Protein AF-A0A6A6SSM2-F1 (afdb_monomer_lite)

Structure (mmCIF, N/CA/C/O backbone):
data_AF-A0A6A6SSM2-F1
#
_entry.id   AF-A0A6A6SSM2-F1
#
loop_
_atom_site.group_PDB
_atom_site.id
_atom_site.type_symbol
_atom_site.label_atom_id
_atom_site.label_alt_id
_atom_site.label_comp_id
_atom_site.label_asym_id
_atom_site.label_entity_id
_atom_site.label_seq_id
_atom_site.pdbx_PDB_ins_code
_atom_site.Cartn_x
_atom_site.Cartn_y
_atom_site.Cartn_z
_atom_site.occupancy
_atom_site.B_iso_or_equiv
_atom_site.auth_seq_id
_atom_site.auth_comp_id
_atom_site.auth_asym_id
_atom_site.auth_atom_id
_atom_site.pdbx_PDB_model_num
ATOM 1 N N . TYR A 1 1 ? 10.957 -2.667 -16.313 1.00 78.88 1 TYR A N 1
ATOM 2 C CA . TYR A 1 1 ? 10.860 -4.004 -15.693 1.00 78.88 1 TYR A CA 1
ATOM 3 C C . TYR A 1 1 ? 9.926 -3.933 -14.498 1.00 78.88 1 TYR A C 1
ATOM 5 O O . TYR A 1 1 ? 10.092 -3.039 -13.676 1.00 78.88 1 TYR A O 1
ATOM 13 N N . CYS A 1 2 ? 8.953 -4.837 -14.412 1.00 81.06 2 CYS A N 1
ATOM 14 C CA . CYS A 1 2 ? 8.061 -4.978 -13.269 1.00 81.06 2 CYS A CA 1
ATOM 15 C C . CYS A 1 2 ? 8.567 -6.075 -12.334 1.00 81.06 2 CYS A C 1
ATOM 17 O O . CYS A 1 2 ? 8.691 -7.233 -12.729 1.00 81.06 2 CYS A O 1
ATOM 19 N N . PHE A 1 3 ? 8.816 -5.711 -11.080 1.00 74.62 3 PHE A N 1
ATOM 20 C CA . PHE A 1 3 ? 9.288 -6.644 -10.061 1.00 74.62 3 PHE A CA 1
ATOM 21 C C . PHE A 1 3 ? 8.198 -7.611 -9.568 1.00 74.62 3 PHE A C 1
ATOM 23 O O . PHE A 1 3 ? 8.538 -8.649 -9.016 1.00 74.62 3 PHE A O 1
ATOM 30 N N . GLU A 1 4 ? 6.909 -7.302 -9.762 1.00 74.50 4 GLU A N 1
ATOM 31 C CA . GLU A 1 4 ? 5.806 -8.158 -9.293 1.00 74.50 4 GLU A CA 1
ATOM 32 C C . GLU A 1 4 ? 5.634 -9.425 -10.125 1.00 74.50 4 GLU A C 1
ATOM 34 O O . GLU A 1 4 ? 5.309 -10.483 -9.597 1.00 74.50 4 GLU A O 1
ATOM 39 N N . CYS A 1 5 ? 5.807 -9.305 -11.439 1.00 84.88 5 CYS A N 1
ATOM 40 C CA . CYS A 1 5 ? 5.470 -10.359 -12.392 1.00 84.88 5 CYS A CA 1
ATOM 41 C C . CYS A 1 5 ? 6.606 -10.670 -13.374 1.00 84.88 5 CYS A C 1
ATOM 43 O O . CYS A 1 5 ? 6.413 -11.439 -14.312 1.00 84.88 5 CYS A O 1
ATOM 45 N N . GLY A 1 6 ? 7.776 -10.045 -13.209 1.00 86.00 6 GLY A N 1
ATOM 46 C CA . GLY A 1 6 ? 8.944 -10.277 -14.061 1.00 86.00 6 GLY A CA 1
ATOM 47 C C . GLY A 1 6 ? 8.803 -9.764 -15.498 1.00 86.00 6 GLY A C 1
ATOM 48 O O . GLY A 1 6 ? 9.598 -10.134 -16.360 1.00 86.00 6 GLY A O 1
ATOM 49 N N . THR A 1 7 ? 7.804 -8.923 -15.783 1.00 90.56 7 THR A N 1
ATOM 50 C CA . THR A 1 7 ? 7.523 -8.454 -17.148 1.00 90.56 7 THR A CA 1
ATOM 51 C C . THR A 1 7 ? 8.344 -7.214 -17.500 1.00 90.56 7 THR A C 1
ATOM 53 O O . THR A 1 7 ? 8.463 -6.269 -16.717 1.00 90.56 7 THR A O 1
ATOM 56 N N . TRP A 1 8 ? 8.903 -7.180 -18.708 1.00 91.62 8 TRP A N 1
ATOM 57 C CA . TRP A 1 8 ? 9.517 -5.982 -19.278 1.00 91.62 8 TRP A CA 1
ATOM 58 C C . TRP A 1 8 ? 8.496 -5.208 -20.116 1.00 91.62 8 TRP A C 1
ATOM 60 O O . TRP A 1 8 ? 7.845 -5.779 -20.982 1.00 91.62 8 TRP A O 1
ATOM 70 N N . THR A 1 9 ? 8.370 -3.909 -19.852 1.00 91.88 9 THR A N 1
ATOM 71 C CA . THR A 1 9 ? 7.589 -2.963 -20.660 1.00 91.88 9 THR A CA 1
ATOM 72 C C . THR A 1 9 ? 8.552 -2.089 -21.454 1.00 91.88 9 THR A C 1
ATOM 74 O O . THR A 1 9 ? 9.627 -1.751 -20.949 1.00 91.88 9 THR A O 1
ATOM 77 N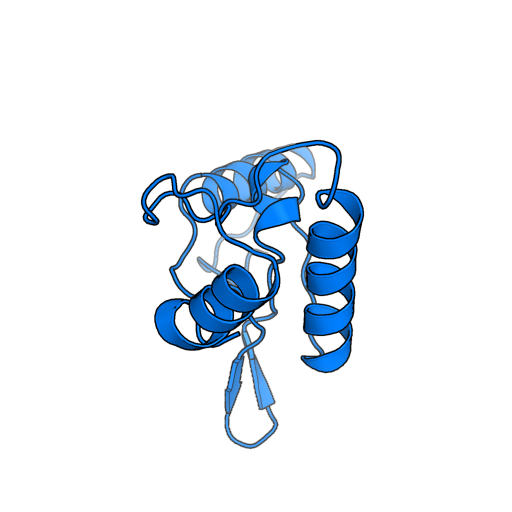 N . MET A 1 10 ? 8.176 -1.716 -22.674 1.00 91.88 10 MET A N 1
ATOM 78 C CA . MET A 1 10 ? 9.038 -1.000 -23.619 1.00 91.88 10 MET A CA 1
ATOM 79 C C . MET A 1 10 ? 8.635 0.470 -23.796 1.00 91.88 10 MET A C 1
ATOM 81 O O . MET A 1 10 ? 9.377 1.235 -24.408 1.00 91.88 10 MET A O 1
ATOM 85 N N . SER A 1 11 ? 7.494 0.889 -23.238 1.00 93.75 11 SER A N 1
ATOM 86 C CA . SER A 1 11 ? 7.038 2.284 -23.247 1.00 93.75 11 SER A CA 1
ATOM 87 C C . SER A 1 11 ? 6.405 2.727 -21.923 1.00 93.75 11 SER A C 1
ATOM 89 O O . SER A 1 11 ? 5.999 1.908 -21.094 1.00 93.75 11 SER A O 1
ATOM 91 N N . GLU A 1 12 ? 6.279 4.043 -21.732 1.00 89.69 12 GLU A N 1
ATOM 92 C CA . GLU A 1 12 ? 5.592 4.635 -20.574 1.00 89.69 12 GLU A CA 1
ATOM 93 C C . GLU A 1 12 ? 4.087 4.333 -20.557 1.00 89.69 12 GLU A C 1
ATOM 95 O O . GLU A 1 12 ? 3.503 4.136 -19.488 1.00 89.69 12 GLU A O 1
ATOM 100 N N . LEU A 1 13 ? 3.453 4.266 -21.734 1.00 91.81 13 LEU A N 1
ATOM 101 C CA . LEU A 1 13 ? 2.042 3.901 -21.856 1.00 91.81 13 LEU A CA 1
ATOM 102 C C . LEU A 1 13 ? 1.820 2.454 -21.406 1.00 91.81 13 LEU A C 1
ATOM 104 O O . LEU A 1 13 ? 0.940 2.197 -20.586 1.00 91.81 13 LEU A O 1
ATOM 108 N N . GLU A 1 14 ? 2.651 1.527 -21.888 1.00 91.38 14 GLU A N 1
ATOM 109 C CA . GLU A 1 14 ? 2.623 0.130 -21.444 1.00 91.38 14 GLU A CA 1
ATOM 110 C C . GLU A 1 14 ? 2.873 0.025 -19.942 1.00 91.38 14 GLU A C 1
ATOM 112 O O . GLU A 1 14 ? 2.159 -0.706 -19.264 1.00 91.38 14 GLU A O 1
ATOM 117 N N . TRP A 1 15 ? 3.832 0.784 -19.401 1.00 87.44 15 TRP A N 1
ATOM 118 C CA . TRP A 1 15 ? 4.091 0.820 -17.962 1.00 87.44 15 TRP A CA 1
ATOM 119 C C . TRP A 1 15 ? 2.878 1.308 -17.161 1.00 87.44 15 TRP A C 1
ATOM 121 O O . TRP A 1 15 ? 2.514 0.707 -16.151 1.00 87.44 15 TRP A O 1
ATOM 131 N N . SER A 1 16 ? 2.205 2.355 -17.638 1.00 86.69 16 SER A N 1
ATOM 132 C CA . SER A 1 16 ? 1.008 2.904 -16.994 1.00 86.69 16 SER A CA 1
ATOM 133 C C . SER A 1 16 ? -0.155 1.908 -17.024 1.00 86.69 16 SER A C 1
ATOM 135 O O . SER A 1 16 ? -0.776 1.643 -15.995 1.00 86.69 16 SER A O 1
ATOM 137 N N . MET A 1 17 ?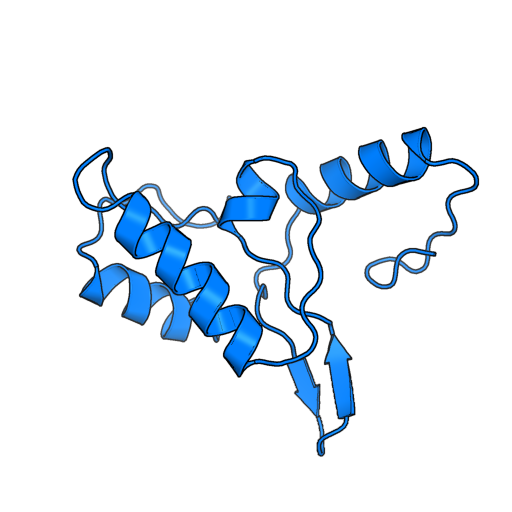 -0.419 1.291 -18.181 1.00 88.19 17 MET A N 1
ATOM 138 C CA . MET A 1 17 ? -1.439 0.245 -18.317 1.00 88.19 17 MET A CA 1
ATOM 139 C C . MET A 1 17 ? -1.114 -0.988 -17.466 1.00 88.19 17 MET A C 1
ATOM 141 O O . MET A 1 17 ? -2.006 -1.580 -16.859 1.00 88.19 17 MET A O 1
ATOM 145 N N . HIS A 1 18 ? 0.163 -1.352 -17.380 1.00 88.12 18 HIS A N 1
ATOM 146 C CA . HIS A 1 18 ? 0.641 -2.448 -16.551 1.00 88.12 18 HIS A CA 1
ATOM 147 C C . HIS A 1 18 ? 0.444 -2.165 -15.053 1.00 88.12 18 HIS A C 1
ATOM 149 O O . HIS A 1 18 ? -0.051 -3.019 -14.321 1.00 88.12 18 HIS A O 1
ATOM 155 N N . GLY A 1 19 ? 0.728 -0.941 -14.600 1.00 82.31 19 GLY A N 1
ATOM 156 C CA . GLY A 1 19 ? 0.425 -0.502 -13.237 1.00 82.31 19 GLY A CA 1
ATOM 157 C C . GLY A 1 19 ? -1.071 -0.585 -12.912 1.00 82.31 19 GLY A C 1
ATOM 158 O O . GLY A 1 19 ? -1.440 -1.066 -11.842 1.00 82.31 19 GLY A O 1
ATOM 159 N N . LEU A 1 20 ? -1.943 -0.206 -13.856 1.00 84.38 20 LEU A N 1
ATOM 160 C CA . LEU A 1 20 ? -3.398 -0.349 -13.703 1.00 84.38 20 LEU A CA 1
ATOM 161 C C . LEU A 1 20 ? -3.841 -1.813 -13.581 1.00 84.38 20 LEU A C 1
ATOM 163 O O . LEU A 1 20 ? -4.780 -2.105 -12.840 1.00 84.38 20 LEU A O 1
ATOM 167 N N . PHE A 1 21 ? -3.184 -2.739 -14.285 1.00 86.31 21 PHE A N 1
ATOM 168 C CA . PHE A 1 21 ? -3.456 -4.170 -14.146 1.00 86.31 21 PHE A CA 1
ATOM 169 C C . PHE A 1 21 ? -3.170 -4.659 -12.719 1.00 86.31 21 PHE A C 1
ATOM 171 O O . PHE A 1 21 ? -4.030 -5.303 -12.117 1.00 86.31 21 PHE A O 1
ATOM 178 N N . HIS A 1 22 ? -2.021 -4.285 -12.152 1.00 82.62 22 HIS A N 1
ATOM 179 C CA . HIS A 1 22 ? -1.668 -4.607 -10.765 1.00 82.62 22 HIS A CA 1
ATOM 180 C C . HIS A 1 22 ? -2.587 -3.915 -9.750 1.00 82.62 22 HIS A C 1
ATOM 182 O O . HIS A 1 22 ? -2.995 -4.525 -8.766 1.00 82.62 22 HIS A O 1
ATOM 188 N N . ALA A 1 23 ? -2.989 -2.669 -10.008 1.00 79.81 23 ALA A N 1
ATOM 189 C CA . ALA A 1 23 ? -3.939 -1.938 -9.167 1.00 79.81 23 ALA A CA 1
ATOM 190 C C . ALA A 1 23 ? -5.318 -2.605 -9.089 1.00 79.81 23 ALA A C 1
ATOM 192 O O . ALA A 1 23 ? -5.941 -2.606 -8.030 1.00 79.81 23 ALA A O 1
ATOM 193 N N . LYS A 1 24 ? -5.780 -3.204 -10.193 1.00 82.50 24 LYS A N 1
ATOM 194 C CA . LYS A 1 24 ? -7.046 -3.950 -10.245 1.00 82.50 24 LYS A CA 1
ATOM 195 C C . LYS A 1 24 ? -6.954 -5.358 -9.661 1.00 82.50 24 LYS A C 1
ATOM 197 O O . LYS A 1 24 ? -7.984 -5.922 -9.313 1.00 82.50 24 LYS A O 1
ATOM 202 N N . ASN A 1 25 ? -5.749 -5.914 -9.561 1.00 80.50 25 ASN A N 1
ATOM 203 C CA . ASN A 1 25 ? -5.506 -7.270 -9.074 1.00 80.50 25 ASN A CA 1
ATOM 204 C C . ASN A 1 25 ? -4.421 -7.257 -7.984 1.00 80.50 25 ASN A C 1
ATOM 206 O O . ASN A 1 25 ? -3.367 -7.873 -8.166 1.00 80.50 25 ASN A O 1
ATOM 210 N N . PRO A 1 26 ? -4.622 -6.514 -6.880 1.00 79.31 26 PRO A N 1
ATOM 211 C CA . PRO A 1 26 ? -3.587 -6.371 -5.874 1.00 79.31 26 PRO A CA 1
ATOM 212 C C . PRO A 1 26 ? -3.386 -7.685 -5.118 1.00 79.31 26 PRO A C 1
ATOM 214 O O . PRO A 1 26 ? -4.332 -8.417 -4.825 1.00 79.31 26 PRO A O 1
ATOM 217 N N . SER A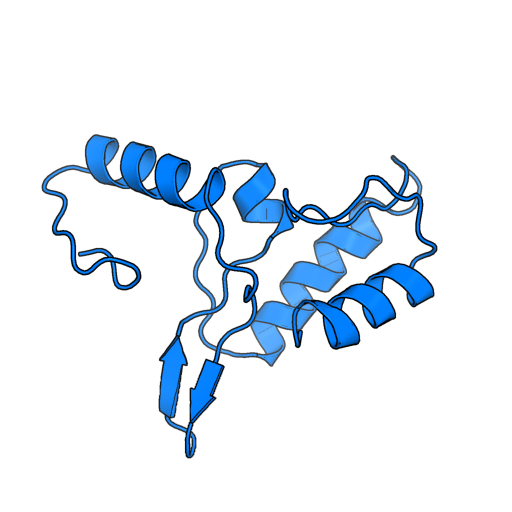 1 27 ? -2.137 -7.956 -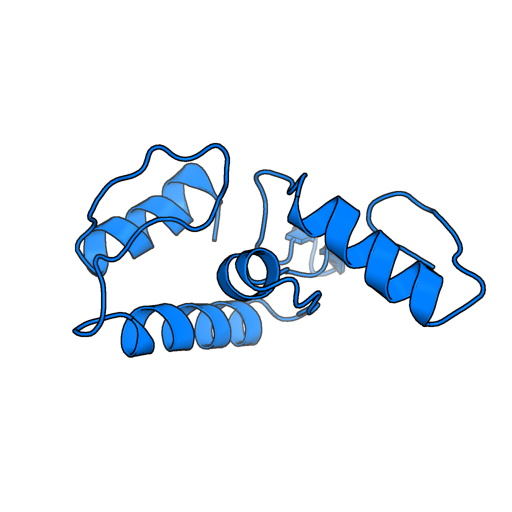4.748 1.00 77.00 27 SER A N 1
ATOM 218 C CA . SER A 1 27 ? -1.848 -8.923 -3.694 1.00 77.00 27 SER A CA 1
ATOM 219 C C . SER A 1 27 ? -2.404 -8.437 -2.357 1.00 77.00 27 SER A C 1
ATOM 221 O O . SER A 1 27 ? -2.425 -7.234 -2.104 1.00 77.00 27 SER A O 1
ATOM 223 N N . ILE A 1 28 ? -2.700 -9.372 -1.450 1.00 73.19 28 ILE A N 1
ATOM 224 C CA . ILE A 1 28 ? -3.144 -9.039 -0.086 1.00 73.19 28 ILE A CA 1
ATOM 225 C C . ILE A 1 28 ? -2.127 -8.196 0.697 1.00 73.19 28 ILE A C 1
ATOM 227 O O . ILE A 1 28 ? -2.502 -7.396 1.554 1.00 73.19 28 ILE A O 1
ATOM 231 N N . MET A 1 29 ? -0.843 -8.353 0.365 1.00 75.75 29 MET A N 1
ATOM 232 C CA . MET A 1 29 ? 0.265 -7.611 0.954 1.00 75.75 29 MET A CA 1
ATOM 233 C C . MET A 1 29 ? 0.482 -6.289 0.217 1.00 75.75 29 MET A C 1
ATOM 235 O O . MET A 1 29 ? 0.757 -6.277 -0.987 1.00 75.75 29 MET A O 1
ATOM 239 N N . TYR A 1 30 ? 0.428 -5.189 0.963 1.00 81.06 30 TYR A N 1
ATOM 240 C CA . TYR A 1 30 ? 0.734 -3.850 0.459 1.00 81.06 30 TYR A CA 1
ATOM 241 C C . TYR A 1 30 ? 2.006 -3.249 1.058 1.00 81.06 30 TYR A C 1
ATOM 243 O O . TYR A 1 30 ? 2.661 -2.462 0.385 1.00 81.06 30 TYR A O 1
ATOM 251 N N . GLY A 1 31 ? 2.381 -3.595 2.292 1.00 85.12 31 GLY A N 1
ATOM 252 C CA . GLY A 1 31 ? 3.591 -3.067 2.931 1.00 85.12 31 GLY A CA 1
ATOM 253 C C . GLY A 1 31 ? 4.890 -3.558 2.275 1.00 85.12 31 GLY A C 1
ATOM 254 O O . GLY A 1 31 ? 4.881 -4.581 1.583 1.00 85.12 31 GLY A O 1
ATOM 255 N N . PRO A 1 32 ? 6.019 -2.845 2.462 1.00 89.12 32 PRO A N 1
ATOM 256 C CA . PRO A 1 32 ? 7.316 -3.367 2.068 1.00 89.12 32 PRO A CA 1
ATOM 257 C C . PRO A 1 32 ? 7.668 -4.591 2.916 1.00 89.12 32 PRO A C 1
ATOM 259 O O . PRO A 1 32 ? 7.476 -4.606 4.129 1.00 89.12 32 PRO A O 1
ATOM 262 N N . ILE A 1 33 ? 8.218 -5.619 2.276 1.00 87.06 33 ILE A N 1
ATOM 263 C CA . ILE A 1 33 ? 8.621 -6.858 2.941 1.00 87.06 33 ILE A CA 1
ATOM 264 C C . ILE A 1 33 ? 10.140 -6.877 3.014 1.00 87.06 33 ILE A C 1
ATOM 266 O O . ILE A 1 33 ? 10.826 -6.755 1.994 1.00 87.06 33 ILE A O 1
ATOM 270 N N . THR A 1 34 ? 10.665 -7.054 4.225 1.00 87.69 34 THR A N 1
ATOM 271 C CA . THR A 1 34 ? 12.097 -7.243 4.459 1.00 87.69 34 THR A CA 1
ATOM 272 C C . THR A 1 34 ? 12.363 -8.614 5.074 1.00 87.69 34 THR A C 1
ATOM 274 O O . THR A 1 34 ? 11.644 -9.055 5.967 1.00 87.69 34 THR A O 1
ATOM 277 N N . ILE A 1 35 ? 13.394 -9.302 4.585 1.00 87.12 35 ILE A N 1
ATOM 278 C CA . ILE A 1 35 ? 13.855 -10.596 5.102 1.00 87.12 35 ILE A CA 1
ATOM 279 C C . ILE A 1 35 ? 15.342 -10.451 5.405 1.00 87.12 35 ILE A C 1
ATOM 281 O O . ILE A 1 35 ? 16.121 -10.096 4.526 1.00 87.12 35 ILE A O 1
ATOM 285 N N . ASN A 1 36 ? 15.743 -10.695 6.656 1.00 90.19 36 ASN A N 1
ATOM 286 C CA . ASN A 1 36 ? 17.132 -10.537 7.114 1.00 90.19 36 ASN A CA 1
ATOM 287 C C . ASN A 1 36 ? 17.735 -9.154 6.786 1.00 90.19 36 ASN A C 1
ATOM 289 O O . ASN A 1 36 ? 18.902 -9.044 6.420 1.00 90.19 36 ASN A O 1
ATOM 293 N N . GLY A 1 37 ? 16.922 -8.094 6.872 1.00 86.19 37 GLY A N 1
ATOM 294 C CA . GLY A 1 37 ? 17.333 -6.722 6.551 1.00 86.19 37 GLY A CA 1
ATOM 295 C C . GLY A 1 37 ? 17.404 -6.394 5.054 1.00 86.19 37 GLY A C 1
ATOM 296 O O . GLY A 1 37 ? 17.664 -5.246 4.706 1.00 86.19 37 GLY A O 1
ATOM 297 N N . LEU A 1 38 ? 17.139 -7.359 4.168 1.00 87.81 38 LEU A N 1
ATOM 298 C CA . LEU A 1 38 ? 17.065 -7.146 2.723 1.00 87.81 38 LEU A CA 1
ATOM 299 C C . LEU A 1 38 ? 15.624 -6.868 2.299 1.00 87.81 38 LEU A C 1
ATOM 301 O O . LEU A 1 38 ? 14.712 -7.604 2.674 1.00 87.81 38 LEU A O 1
ATOM 305 N N . LEU A 1 39 ? 15.421 -5.828 1.491 1.00 87.38 39 LEU A N 1
ATOM 306 C CA . LEU A 1 39 ? 14.132 -5.547 0.868 1.00 87.38 39 LEU A CA 1
ATOM 307 C C . LEU A 1 39 ? 13.849 -6.597 -0.207 1.00 87.38 39 LEU A C 1
ATOM 309 O O . LEU A 1 39 ? 14.525 -6.632 -1.233 1.00 87.38 39 LEU A O 1
ATOM 313 N N . VAL A 1 40 ? 12.840 -7.433 0.026 1.00 86.94 40 VAL A N 1
ATOM 314 C CA . VAL A 1 40 ? 12.399 -8.444 -0.946 1.00 86.94 40 VAL A CA 1
ATOM 315 C C . VAL A 1 40 ? 11.183 -7.983 -1.745 1.00 86.94 40 VAL A C 1
ATOM 317 O O . VAL A 1 40 ? 10.959 -8.466 -2.850 1.00 86.94 40 VAL A O 1
ATOM 320 N N . GLN A 1 41 ? 10.418 -7.021 -1.221 1.00 85.75 41 GLN A N 1
ATOM 321 C CA . GLN A 1 41 ? 9.287 -6.419 -1.921 1.00 85.75 41 GLN A CA 1
ATOM 322 C C . GLN A 1 41 ? 9.117 -4.961 -1.495 1.00 85.75 41 GLN A C 1
ATOM 324 O O . GLN A 1 41 ? 9.041 -4.676 -0.302 1.00 85.75 41 GLN A O 1
ATOM 329 N N . ALA A 1 42 ? 9.020 -4.040 -2.455 1.00 86.81 42 ALA A N 1
ATOM 330 C CA . ALA A 1 42 ? 8.663 -2.654 -2.167 1.00 86.81 42 ALA A CA 1
ATOM 331 C C . ALA A 1 42 ? 7.179 -2.539 -1.784 1.00 86.81 42 ALA A C 1
ATOM 333 O O . ALA A 1 42 ? 6.319 -3.214 -2.353 1.00 86.81 42 ALA A O 1
ATOM 334 N N . GLY A 1 43 ? 6.879 -1.648 -0.845 1.00 88.19 43 GLY A N 1
ATOM 335 C CA . GLY A 1 43 ? 5.518 -1.362 -0.422 1.00 88.19 43 GLY A CA 1
ATOM 336 C C . GLY A 1 43 ? 4.763 -0.529 -1.449 1.00 88.19 43 G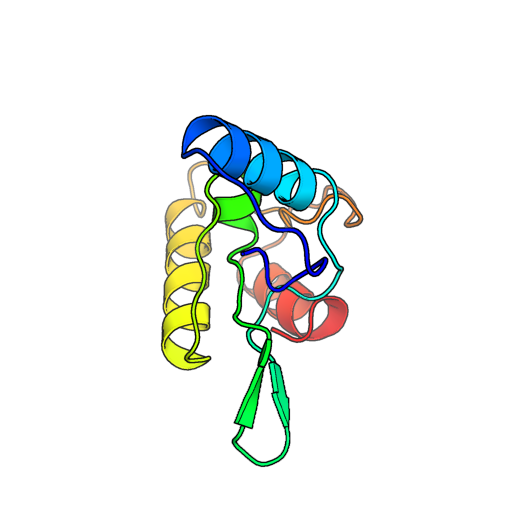LY A C 1
ATOM 337 O O . GLY A 1 43 ? 5.324 0.387 -2.052 1.00 88.19 43 GLY A O 1
ATOM 338 N N . ARG A 1 44 ? 3.477 -0.818 -1.617 1.00 86.69 44 ARG A N 1
ATOM 339 C CA . ARG A 1 44 ? 2.526 -0.131 -2.491 1.00 86.69 44 ARG A CA 1
ATOM 340 C C . ARG A 1 44 ? 1.376 0.399 -1.659 1.00 86.69 44 ARG A C 1
ATOM 342 O O . ARG A 1 44 ? 0.665 -0.375 -1.035 1.00 86.69 44 ARG A O 1
ATOM 349 N N . CYS A 1 45 ? 1.179 1.712 -1.636 1.00 88.50 45 CYS A N 1
ATOM 350 C CA . CYS A 1 45 ? 0.085 2.282 -0.854 1.00 88.50 45 CYS A CA 1
ATOM 351 C C . CYS A 1 45 ? -1.267 1.851 -1.442 1.00 88.50 45 CYS A C 1
ATOM 353 O O . CYS A 1 45 ? -1.508 2.094 -2.628 1.00 88.50 45 CYS A O 1
ATOM 355 N N . PRO A 1 46 ? -2.176 1.280 -0.641 1.00 86.19 46 PRO A N 1
ATOM 356 C CA . PRO A 1 46 ? -3.410 0.731 -1.176 1.00 86.19 46 PRO A CA 1
ATOM 357 C C . PRO A 1 46 ? -4.394 1.826 -1.617 1.00 86.19 46 PRO A C 1
ATOM 359 O O . PRO A 1 46 ? -5.127 1.646 -2.584 1.00 86.19 46 PRO A O 1
ATOM 362 N N . TYR A 1 47 ? -4.324 3.013 -1.009 1.00 89.25 47 TYR A N 1
ATOM 363 C CA . TYR A 1 47 ? -5.065 4.194 -1.459 1.00 89.25 47 TYR A CA 1
ATOM 364 C C . TYR A 1 47 ? -4.563 4.720 -2.805 1.00 89.25 47 TYR A C 1
ATOM 366 O O . TYR A 1 47 ? -5.359 4.985 -3.698 1.00 89.25 47 TYR A O 1
ATOM 374 N N . CYS A 1 48 ? -3.242 4.822 -2.984 1.00 87.94 48 CYS A N 1
ATOM 375 C CA . CYS A 1 48 ? -2.673 5.203 -4.277 1.00 87.94 48 CYS A CA 1
ATOM 376 C C . CYS A 1 48 ? -3.059 4.198 -5.366 1.00 87.94 48 CYS A C 1
ATOM 378 O O . CYS A 1 48 ? -3.453 4.606 -6.453 1.00 87.94 48 CYS A O 1
ATOM 380 N N . MET A 1 49 ? -3.003 2.898 -5.061 1.00 84.50 49 MET A N 1
ATOM 381 C CA . MET A 1 49 ? -3.399 1.843 -5.996 1.00 84.50 49 MET A CA 1
ATOM 382 C C . MET A 1 49 ? -4.876 1.958 -6.391 1.00 84.50 49 MET A C 1
ATOM 384 O O . MET A 1 49 ? -5.181 1.883 -7.578 1.00 84.50 49 MET A O 1
ATOM 388 N N . ARG A 1 50 ? -5.781 2.226 -5.439 1.00 85.06 50 ARG A N 1
ATOM 389 C CA . ARG A 1 50 ? -7.201 2.506 -5.722 1.00 85.06 50 ARG A CA 1
ATOM 390 C C . ARG A 1 50 ? -7.379 3.661 -6.715 1.00 85.06 50 ARG A C 1
ATOM 392 O O . ARG A 1 50 ? -8.234 3.582 -7.592 1.00 85.06 50 ARG A O 1
ATOM 399 N N . ASP A 1 51 ? -6.541 4.690 -6.616 1.00 84.31 51 ASP A N 1
ATOM 400 C CA . ASP A 1 51 ? -6.555 5.858 -7.506 1.00 84.31 51 ASP A CA 1
ATOM 401 C C . ASP A 1 51 ? -5.752 5.634 -8.812 1.00 84.31 51 ASP A C 1
ATOM 403 O O . ASP A 1 51 ? -5.534 6.567 -9.586 1.00 84.31 51 ASP A O 1
ATOM 407 N N . GLY A 1 52 ? -5.285 4.406 -9.074 1.00 77.75 52 GLY A N 1
ATOM 408 C CA . GLY A 1 52 ? -4.496 4.050 -10.259 1.00 77.75 52 GLY A CA 1
ATOM 409 C C . GLY A 1 52 ? -3.048 4.553 -10.230 1.00 77.75 52 GLY A C 1
ATOM 410 O O . GLY A 1 52 ? -2.352 4.505 -11.244 1.00 77.75 52 GLY A O 1
ATOM 411 N N . LEU A 1 53 ? -2.575 5.037 -9.081 1.00 82.25 53 LEU A N 1
ATOM 412 C CA . LEU A 1 53 ? -1.225 5.548 -8.888 1.00 82.25 53 LEU A CA 1
ATOM 413 C C . LEU A 1 53 ? -0.307 4.441 -8.368 1.00 82.25 53 LEU A C 1
ATOM 415 O O . LEU A 1 53 ? -0.314 4.091 -7.187 1.00 82.25 53 LEU A O 1
ATOM 419 N N . TYR A 1 54 ? 0.553 3.936 -9.247 1.00 77.00 54 TYR A N 1
ATOM 420 C CA . TYR A 1 54 ? 1.545 2.933 -8.882 1.00 77.00 54 TYR A CA 1
ATOM 421 C C . TYR A 1 54 ? 2.780 3.590 -8.242 1.00 77.00 54 TYR A C 1
ATOM 423 O O . TYR A 1 54 ? 3.659 4.109 -8.932 1.00 77.00 54 TYR A O 1
ATOM 431 N N . ARG A 1 55 ? 2.840 3.598 -6.903 1.00 82.44 55 ARG A N 1
ATOM 432 C CA . ARG A 1 55 ? 3.966 4.143 -6.122 1.00 82.44 55 ARG A CA 1
ATOM 433 C C . ARG A 1 55 ? 4.640 3.052 -5.304 1.00 82.44 55 ARG A C 1
ATOM 435 O O . ARG A 1 55 ? 3.972 2.350 -4.552 1.00 82.44 55 ARG A O 1
ATOM 442 N N . GLN A 1 56 ? 5.961 2.974 -5.419 1.00 84.19 56 GLN A N 1
ATOM 443 C CA . GLN A 1 56 ? 6.796 2.043 -4.665 1.00 84.19 56 GLN A CA 1
ATOM 444 C C . GLN A 1 56 ? 7.483 2.768 -3.508 1.00 84.19 56 GLN A C 1
ATOM 446 O O . GLN A 1 56 ? 7.968 3.888 -3.670 1.00 84.19 56 GLN A O 1
ATOM 451 N N . MET A 1 57 ? 7.526 2.131 -2.343 1.00 90.12 57 MET A N 1
ATOM 452 C CA . MET A 1 57 ? 8.180 2.649 -1.146 1.00 90.12 57 MET A CA 1
ATOM 453 C C . MET A 1 57 ? 9.012 1.549 -0.498 1.00 90.12 57 MET A C 1
ATOM 455 O O . MET A 1 57 ? 8.496 0.510 -0.106 1.00 90.12 57 MET A O 1
ATOM 459 N N . GLU A 1 58 ? 10.312 1.786 -0.379 1.00 89.88 58 GLU A N 1
ATOM 460 C CA . GLU A 1 58 ? 11.269 0.787 0.111 1.00 89.88 58 GLU A CA 1
ATOM 461 C C . GLU A 1 58 ? 11.345 0.735 1.642 1.00 89.88 58 GLU A C 1
ATOM 463 O O . GLU A 1 58 ? 11.559 -0.320 2.231 1.00 89.88 58 GLU A O 1
ATOM 468 N N . LYS A 1 59 ? 11.166 1.882 2.306 1.00 89.50 59 LYS A N 1
ATOM 469 C CA . LYS A 1 59 ? 11.283 2.000 3.765 1.00 89.50 59 LYS A CA 1
ATOM 470 C C . LYS A 1 59 ? 9.916 1.866 4.429 1.00 89.50 59 LYS A C 1
ATOM 472 O O . LYS A 1 59 ? 9.018 2.650 4.122 1.00 89.50 59 LYS A O 1
ATOM 477 N N . GLN A 1 60 ? 9.803 0.963 5.409 1.00 89.19 60 GLN A N 1
ATOM 478 C CA . GLN A 1 60 ? 8.578 0.772 6.204 1.00 89.19 60 GLN A CA 1
ATOM 479 C C . GLN A 1 60 ? 8.091 2.085 6.831 1.00 89.19 60 GLN A C 1
ATOM 481 O O . GLN A 1 60 ? 6.909 2.395 6.760 1.00 89.19 60 GLN A O 1
ATOM 486 N N . SER A 1 61 ? 8.992 2.899 7.389 1.00 91.19 61 SER A N 1
ATOM 487 C CA . SER A 1 61 ? 8.618 4.174 8.015 1.00 91.19 61 SER A CA 1
ATOM 488 C C . SER A 1 61 ? 7.973 5.151 7.028 1.00 91.19 61 SER A C 1
ATOM 490 O O . SER A 1 61 ? 6.923 5.713 7.323 1.00 91.19 61 SER A O 1
ATOM 492 N N . HIS A 1 62 ? 8.557 5.310 5.837 1.00 92.69 62 HIS A N 1
ATOM 493 C CA . HIS A 1 62 ? 8.007 6.178 4.791 1.00 92.69 62 HIS A CA 1
ATOM 494 C C . HIS A 1 62 ? 6.664 5.651 4.276 1.00 92.69 62 HIS A C 1
ATOM 496 O O . HIS A 1 62 ? 5.763 6.435 3.984 1.00 92.69 62 HIS A O 1
ATOM 502 N N . TYR A 1 63 ? 6.536 4.326 4.167 1.00 92.25 63 TYR A N 1
ATOM 503 C CA . TYR A 1 63 ? 5.295 3.669 3.778 1.00 92.25 63 TYR A CA 1
ATOM 504 C C . TYR A 1 63 ? 4.172 3.946 4.785 1.00 92.25 63 TYR A C 1
ATOM 506 O O . TYR A 1 63 ? 3.105 4.419 4.392 1.00 92.25 63 TYR A O 1
ATOM 514 N N . LEU A 1 64 ? 4.428 3.727 6.078 1.00 91.75 64 LEU A N 1
ATOM 515 C CA . LEU A 1 64 ? 3.451 3.952 7.145 1.00 91.75 64 LEU A CA 1
ATOM 516 C C . LEU A 1 64 ? 3.031 5.420 7.235 1.00 91.75 64 LEU A C 1
ATOM 518 O O . LEU A 1 64 ? 1.839 5.711 7.259 1.00 91.75 64 LEU A O 1
ATOM 522 N N . GLU A 1 65 ? 3.990 6.348 7.200 1.00 93.81 65 GLU A N 1
ATOM 523 C CA . GLU A 1 65 ? 3.694 7.785 7.194 1.00 93.81 65 GLU A CA 1
ATOM 524 C C . GLU A 1 65 ? 2.823 8.168 5.987 1.00 93.81 65 GLU A C 1
ATOM 526 O O . GLU A 1 65 ? 1.867 8.935 6.101 1.00 93.81 65 GLU A O 1
ATOM 531 N N . HIS A 1 66 ? 3.123 7.611 4.813 1.00 93.50 66 HIS A N 1
ATOM 532 C CA . HIS A 1 66 ? 2.352 7.874 3.608 1.00 93.50 66 HIS A CA 1
ATOM 533 C C . HIS A 1 66 ? 0.905 7.370 3.720 1.00 93.50 66 HIS A C 1
ATOM 535 O O . HIS A 1 66 ? -0.011 8.112 3.361 1.00 93.50 66 HIS A O 1
ATOM 541 N N . VAL A 1 67 ? 0.694 6.141 4.203 1.00 91.62 67 VAL A N 1
ATOM 542 C CA . VAL A 1 67 ? -0.648 5.566 4.399 1.00 91.62 67 VAL A CA 1
ATOM 543 C C . VAL A 1 67 ? -1.431 6.364 5.442 1.00 91.62 67 VAL A C 1
ATOM 545 O O . VAL A 1 67 ? -2.592 6.695 5.213 1.00 91.62 67 VAL A O 1
ATOM 548 N N . GLU A 1 68 ? -0.790 6.759 6.541 1.00 92.75 68 GLU A N 1
ATOM 549 C CA . GLU A 1 68 ? -1.422 7.546 7.603 1.00 92.75 68 GLU A CA 1
ATOM 550 C C . GLU A 1 68 ? -1.927 8.906 7.092 1.00 92.75 68 GLU A C 1
ATOM 552 O O . GLU A 1 68 ? -3.034 9.325 7.427 1.00 92.75 68 GLU A O 1
ATOM 557 N N . ARG A 1 69 ? -1.188 9.568 6.188 1.00 92.94 69 ARG A N 1
ATOM 558 C CA . ARG A 1 69 ? -1.665 10.808 5.546 1.00 92.94 69 ARG A CA 1
ATOM 559 C C . ARG A 1 69 ? -2.948 10.613 4.735 1.00 92.94 69 ARG A C 1
ATOM 561 O O . ARG A 1 69 ? -3.740 11.550 4.656 1.00 92.94 69 ARG A O 1
ATOM 568 N N . HIS A 1 70 ? -3.164 9.442 4.130 1.00 91.88 70 HIS A N 1
ATOM 569 C CA . HIS A 1 70 ? -4.433 9.141 3.459 1.00 91.88 70 HIS A CA 1
ATOM 570 C C . HIS A 1 70 ? -5.568 8.996 4.468 1.00 91.88 70 HIS A C 1
ATOM 572 O O . HIS A 1 70 ? -6.608 9.622 4.284 1.00 91.88 70 HIS A O 1
ATOM 578 N N . ILE A 1 71 ? -5.337 8.250 5.552 1.00 90.12 71 ILE A N 1
ATOM 579 C CA . ILE A 1 71 ? -6.330 8.050 6.612 1.00 90.12 71 ILE A CA 1
ATOM 580 C C . ILE A 1 71 ? -6.762 9.407 7.179 1.00 90.12 71 ILE A C 1
ATOM 582 O O . ILE A 1 71 ? -7.939 9.746 7.124 1.00 90.12 71 ILE A O 1
ATOM 586 N N . VAL A 1 72 ? -5.812 10.234 7.628 1.00 90.62 72 VAL A N 1
ATOM 587 C CA . VAL A 1 72 ? -6.099 11.562 8.202 1.00 90.62 72 VAL A CA 1
ATOM 588 C C . VAL A 1 72 ? -6.823 12.480 7.214 1.00 90.62 72 VAL A C 1
ATOM 590 O O . VAL A 1 72 ? -7.673 13.265 7.622 1.00 90.62 72 VAL A O 1
ATOM 593 N N . LYS A 1 73 ? -6.513 12.393 5.915 1.00 88.62 73 LYS A N 1
ATOM 594 C CA . LYS A 1 73 ? -7.178 13.198 4.883 1.00 88.62 73 LYS A CA 1
ATOM 595 C C . LYS A 1 73 ? -8.616 12.745 4.613 1.00 88.62 73 LYS A C 1
ATOM 597 O O . LYS A 1 73 ? -9.445 13.575 4.252 1.00 88.62 73 LYS A O 1
ATOM 602 N N . GLU A 1 74 ? -8.903 11.450 4.721 1.00 84.94 74 GLU A N 1
ATOM 603 C CA . GLU A 1 74 ? -10.247 10.905 4.496 1.00 84.94 74 GLU A CA 1
ATOM 604 C C . GLU A 1 74 ? -11.160 11.065 5.721 1.00 84.94 74 GLU A C 1
ATOM 606 O O . GLU A 1 74 ? -12.374 11.218 5.547 1.00 84.94 74 GLU A O 1
ATOM 611 N N . VAL A 1 75 ? -10.582 11.134 6.931 1.00 77.25 75 VAL A N 1
ATOM 612 C CA . VAL A 1 75 ? -11.290 11.482 8.175 1.00 77.25 75 VAL A CA 1
ATOM 613 C C . VAL A 1 75 ? -12.032 12.813 7.986 1.00 77.25 75 VAL A C 1
ATOM 615 O O . VAL A 1 75 ? -11.429 13.875 7.849 1.00 77.25 75 VAL A O 1
ATOM 618 N N . GLY A 1 76 ? -13.366 12.754 7.981 1.00 67.31 76 GLY A N 1
ATOM 619 C CA . GLY A 1 76 ? -14.250 13.923 7.891 1.00 67.31 76 GLY A CA 1
ATOM 620 C C . GLY A 1 76 ? -14.779 14.256 6.491 1.00 67.31 76 GLY A C 1
ATOM 621 O O . GLY A 1 76 ? -15.647 15.117 6.377 1.00 67.31 76 GLY A O 1
ATOM 622 N N . ILE A 1 77 ? -14.313 13.574 5.437 1.00 71.00 77 ILE A N 1
ATOM 623 C CA . ILE A 1 77 ? -14.819 13.765 4.062 1.00 71.00 77 ILE A CA 1
ATOM 624 C C . ILE A 1 77 ? -15.678 12.577 3.620 1.00 71.00 77 ILE A C 1
ATOM 626 O O . ILE A 1 77 ? -16.685 12.757 2.933 1.00 71.00 77 ILE A O 1
ATOM 630 N N . LYS A 1 78 ? -15.274 11.356 3.983 1.00 69.81 78 LYS A N 1
ATOM 631 C CA . LYS A 1 78 ? -15.944 10.106 3.605 1.00 69.81 78 LYS A CA 1
ATOM 632 C C . LYS A 1 78 ? -15.898 9.113 4.757 1.00 69.81 78 LYS A C 1
ATOM 634 O O . LYS A 1 78 ? -15.169 9.315 5.727 1.00 69.81 78 LYS A O 1
ATOM 639 N N . SER A 1 79 ? -16.668 8.037 4.632 1.00 78.38 79 SER A N 1
ATOM 640 C CA . SER A 1 79 ? -16.475 6.894 5.502 1.00 78.38 79 SER A CA 1
ATOM 641 C C . SER A 1 79 ? -15.133 6.218 5.213 1.00 78.38 79 SER A C 1
ATOM 643 O O . SER A 1 79 ? -14.716 6.068 4.059 1.00 78.38 79 SER A O 1
ATOM 645 N N . LEU A 1 80 ? -14.419 5.880 6.284 1.00 87.31 80 LEU A N 1
ATOM 646 C CA . LEU A 1 80 ? -13.118 5.235 6.207 1.00 87.31 80 LEU A CA 1
ATOM 647 C C . LEU A 1 80 ? -13.326 3.756 5.905 1.00 87.31 80 LEU A C 1
ATOM 649 O O . LEU A 1 80 ? -13.860 3.018 6.726 1.00 87.31 80 LEU A O 1
ATOM 653 N N . SER A 1 81 ? -12.879 3.321 4.735 1.00 89.81 81 SER A N 1
ATOM 654 C CA . SER A 1 81 ? -12.962 1.926 4.304 1.00 89.81 81 SER A CA 1
ATOM 655 C C . SER A 1 81 ? -11.589 1.419 3.892 1.00 89.81 81 SER A C 1
ATOM 657 O O . SER A 1 81 ? -10.720 2.189 3.473 1.00 89.81 81 SER A O 1
ATOM 659 N N . CYS A 1 82 ? -11.382 0.107 4.004 1.00 89.75 82 CYS A N 1
ATOM 660 C CA . CYS A 1 82 ? -10.190 -0.508 3.445 1.00 89.75 82 CYS A CA 1
ATOM 661 C C . CYS A 1 82 ? -10.250 -0.415 1.907 1.00 89.75 82 CYS A C 1
ATOM 663 O O . CYS A 1 82 ? -11.220 -0.878 1.309 1.00 89.75 82 CYS A O 1
ATOM 665 N N . PRO A 1 83 ? -9.228 0.145 1.237 1.00 87.81 83 PRO A N 1
ATOM 666 C CA . PRO A 1 83 ? -9.197 0.230 -0.222 1.00 87.81 83 PRO A CA 1
ATOM 667 C C . PRO A 1 83 ? -8.861 -1.106 -0.915 1.00 87.81 83 PRO A C 1
ATOM 669 O O . PRO A 1 83 ? -8.798 -1.141 -2.144 1.00 87.81 83 PRO A O 1
ATOM 672 N N . HIS A 1 84 ? -8.621 -2.194 -0.168 1.00 85.56 84 HIS A N 1
ATOM 673 C CA . HIS A 1 84 ? -8.331 -3.503 -0.754 1.00 85.56 84 HIS A CA 1
ATOM 674 C C . HIS A 1 84 ? -9.607 -4.127 -1.364 1.00 85.56 84 HIS A C 1
ATOM 676 O O . HIS A 1 84 ? -10.578 -4.321 -0.636 1.00 85.56 84 HIS A O 1
ATOM 682 N N . PRO A 1 85 ? -9.616 -4.541 -2.649 1.00 82.06 85 PRO A N 1
ATOM 683 C CA . PRO A 1 85 ? -10.801 -5.101 -3.316 1.00 82.06 85 PRO A CA 1
ATOM 684 C C . PRO A 1 85 ? -11.399 -6.353 -2.656 1.00 82.06 85 PRO A C 1
ATOM 686 O O . PRO A 1 85 ? -12.599 -6.578 -2.745 1.00 82.06 85 PRO A O 1
ATOM 689 N N . SER A 1 86 ? -10.568 -7.180 -2.016 1.00 83.19 86 SER A N 1
ATOM 690 C CA . SER A 1 86 ? -11.018 -8.373 -1.274 1.00 83.19 86 SER A CA 1
ATOM 691 C C . SER A 1 86 ? -11.535 -8.094 0.140 1.00 83.19 86 SER A C 1
ATOM 693 O O . SER A 1 86 ? -11.964 -9.032 0.807 1.00 83.19 86 SER A O 1
ATOM 695 N N . CYS A 1 87 ? -11.449 -6.858 0.633 1.00 87.81 87 CYS A N 1
ATOM 696 C CA . CYS A 1 87 ? -12.017 -6.502 1.927 1.00 87.81 87 CYS A CA 1
ATOM 697 C C . CYS A 1 87 ? -13.476 -6.096 1.752 1.00 87.81 87 CYS A C 1
ATOM 699 O O . CYS A 1 87 ? -13.841 -5.437 0.779 1.00 87.81 87 CYS A O 1
ATOM 701 N N . GLU A 1 88 ? -14.316 -6.494 2.701 1.00 83.94 88 GLU A N 1
ATOM 702 C CA . GLU A 1 88 ? -15.708 -6.064 2.713 1.00 83.94 88 GLU A CA 1
ATOM 703 C C . GLU A 1 88 ? -15.792 -4.547 2.914 1.00 83.94 88 GLU A C 1
ATOM 705 O O . GLU A 1 88 ? -14.989 -3.949 3.638 1.00 83.94 88 GLU A O 1
ATOM 710 N N . ILE A 1 89 ? -16.779 -3.922 2.266 1.00 83.88 89 ILE A N 1
ATOM 711 C CA . ILE A 1 89 ? -17.058 -2.502 2.468 1.00 83.88 89 ILE A CA 1
ATOM 712 C C . ILE A 1 89 ? -17.588 -2.347 3.890 1.00 83.88 89 ILE A C 1
ATOM 714 O O . ILE A 1 89 ? -18.697 -2.775 4.207 1.00 83.88 89 ILE A O 1
ATOM 718 N N . HIS A 1 90 ? -16.772 -1.734 4.733 1.00 84.19 90 HIS A N 1
ATOM 719 C CA . HIS A 1 90 ? -17.077 -1.478 6.125 1.00 84.19 90 HIS A CA 1
ATOM 720 C C . HIS A 1 90 ? -16.621 -0.068 6.487 1.00 84.19 90 HIS A C 1
ATOM 722 O O . HIS A 1 90 ? -15.537 0.360 6.080 1.00 84.19 90 HIS A O 1
ATOM 728 N N . ASP A 1 91 ? -17.455 0.631 7.250 1.00 88.88 91 ASP A N 1
ATOM 729 C CA . ASP A 1 91 ? -17.164 1.964 7.764 1.00 88.88 91 ASP A CA 1
ATOM 730 C C . ASP A 1 91 ? -16.415 1.824 9.088 1.00 88.88 91 ASP A C 1
ATOM 732 O O . ASP A 1 91 ? -17.010 1.628 10.145 1.00 88.88 91 ASP A O 1
ATOM 736 N N . TYR A 1 92 ? -15.091 1.895 9.013 1.00 89.50 92 TYR A N 1
ATOM 737 C CA . TYR A 1 92 ? -14.209 1.804 10.166 1.00 89.50 92 TYR A CA 1
ATOM 738 C C . TYR A 1 92 ? -14.096 3.152 10.886 1.00 89.50 92 TYR A C 1
ATOM 740 O O . TYR A 1 92 ? -14.077 4.220 10.272 1.00 89.50 92 TYR A O 1
ATOM 748 N N . THR A 1 93 ? -13.884 3.120 12.197 1.00 90.81 93 THR A N 1
ATOM 749 C CA . THR A 1 93 ? -13.157 4.204 12.872 1.00 90.81 93 THR A CA 1
ATOM 750 C C . THR A 1 93 ? -11.676 4.180 12.479 1.00 90.81 93 THR A C 1
ATOM 752 O O . THR A 1 93 ? -11.150 3.175 11.993 1.00 90.81 93 THR A O 1
ATOM 755 N N . THR A 1 94 ? -10.958 5.279 12.716 1.00 90.75 94 THR A N 1
ATOM 756 C CA . THR A 1 94 ? -9.516 5.371 12.439 1.00 90.75 94 THR A CA 1
ATOM 757 C C . THR A 1 94 ? -8.732 4.248 13.128 1.00 90.75 94 THR A C 1
ATOM 759 O O . THR A 1 94 ? -7.885 3.598 12.513 1.00 90.75 94 THR A O 1
ATOM 762 N N . GLU A 1 95 ? -9.022 3.985 14.402 1.00 91.06 95 GLU A N 1
ATOM 763 C CA . GLU A 1 95 ? -8.382 2.933 15.193 1.00 91.06 95 GLU A CA 1
ATOM 764 C C . GLU A 1 95 ? -8.694 1.536 14.646 1.00 91.06 95 GLU A C 1
ATOM 766 O O . GLU A 1 95 ? -7.795 0.694 14.547 1.00 91.06 95 GLU A O 1
ATOM 771 N N . GLU A 1 96 ? -9.943 1.280 14.251 1.00 92.88 96 GLU A N 1
ATOM 772 C CA . GLU A 1 96 ? -10.331 -0.009 13.680 1.00 92.88 96 GLU A CA 1
ATOM 773 C C . GLU A 1 96 ? -9.674 -0.254 12.326 1.00 92.88 96 GLU A C 1
ATOM 775 O O . GLU A 1 96 ? -9.223 -1.373 12.078 1.00 92.88 96 GLU A O 1
ATOM 780 N N . LEU A 1 97 ? -9.551 0.778 11.487 1.00 91.88 97 LEU A N 1
ATOM 781 C CA . LEU A 1 97 ? -8.892 0.667 10.190 1.00 91.88 97 LEU A CA 1
ATOM 782 C C . LEU A 1 97 ? -7.394 0.388 10.339 1.00 91.88 97 LEU A C 1
ATOM 784 O O . LEU A 1 97 ? -6.855 -0.478 9.650 1.00 91.88 97 LEU A O 1
ATOM 788 N N . ARG A 1 98 ? -6.717 1.057 11.281 1.00 91.44 98 ARG A N 1
ATOM 789 C CA . ARG A 1 98 ? -5.309 0.763 11.598 1.00 91.44 98 ARG A CA 1
ATOM 790 C C . ARG A 1 98 ? -5.140 -0.680 12.077 1.00 91.44 98 ARG A C 1
ATOM 792 O O . ARG A 1 98 ? -4.251 -1.389 11.609 1.00 91.44 98 ARG A O 1
ATOM 799 N N . ARG A 1 99 ? -6.024 -1.150 12.964 1.00 93.25 99 ARG A N 1
ATOM 800 C CA . ARG A 1 99 ? -6.020 -2.546 13.430 1.00 93.25 99 ARG A CA 1
ATOM 801 C C . ARG A 1 99 ? -6.289 -3.526 12.286 1.00 93.25 99 ARG A C 1
ATOM 803 O O . ARG A 1 99 ? -5.652 -4.577 12.225 1.00 93.25 99 ARG A O 1
ATOM 810 N N . HIS A 1 100 ? -7.207 -3.196 11.384 1.00 91.69 100 HI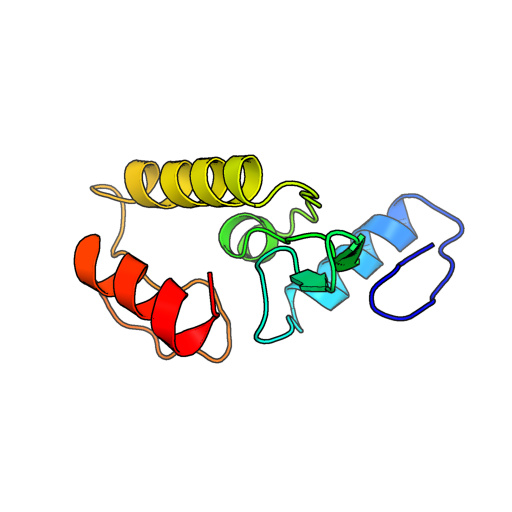S A N 1
ATOM 811 C CA . HIS A 1 100 ? -7.494 -3.988 10.193 1.00 91.69 100 HIS A CA 1
ATOM 812 C C . HIS A 1 100 ? -6.256 -4.100 9.292 1.00 91.69 100 HIS A C 1
ATOM 814 O O . HIS A 1 100 ? -5.864 -5.209 8.942 1.00 91.69 100 HIS A O 1
ATOM 820 N N . PHE A 1 101 ? -5.571 -2.989 9.000 1.00 89.75 101 PHE A N 1
ATOM 821 C CA . PHE A 1 101 ? -4.329 -3.011 8.224 1.00 89.75 101 PHE A CA 1
ATOM 822 C C . PHE A 1 101 ? -3.238 -3.873 8.864 1.00 89.75 101 PHE A C 1
ATOM 824 O O . PHE A 1 101 ? -2.621 -4.677 8.169 1.00 89.75 101 PHE A O 1
ATOM 831 N N . SER A 1 102 ? -3.062 -3.784 10.181 1.00 89.38 102 SER A N 1
ATOM 832 C CA . SER A 1 102 ? -2.064 -4.591 10.885 1.00 89.38 102 SER A CA 1
ATOM 833 C C . SER A 1 102 ? -2.401 -6.087 10.900 1.00 89.38 102 SER A C 1
ATOM 835 O O . SER A 1 102 ? -1.525 -6.922 10.692 1.00 89.38 102 SER A O 1
ATOM 837 N N . SER A 1 103 ? -3.672 -6.444 11.101 1.00 90.12 103 SER A N 1
ATOM 838 C CA . SER A 1 103 ? -4.093 -7.847 11.257 1.00 90.12 103 SER A CA 1
ATOM 839 C C . SER A 1 103 ? -4.362 -8.585 9.944 1.00 90.12 103 SER A C 1
ATOM 841 O O . SER A 1 103 ? -4.101 -9.782 9.866 1.00 90.12 103 SER A O 1
ATOM 843 N N . VAL A 1 104 ? -4.886 -7.896 8.927 1.00 88.50 104 VAL A N 1
ATOM 844 C CA . VAL A 1 104 ? -5.291 -8.498 7.643 1.00 88.50 104 VAL A CA 1
ATOM 845 C C . VAL A 1 104 ? -4.220 -8.309 6.573 1.00 88.50 104 VAL A C 1
ATOM 847 O O . VAL A 1 104 ? -3.964 -9.220 5.789 1.00 88.50 104 VAL A O 1
ATOM 850 N N . HIS A 1 105 ? -3.581 -7.138 6.546 1.00 85.38 105 HIS A N 1
ATOM 851 C CA . HIS A 1 105 ? -2.615 -6.768 5.507 1.00 85.38 105 HIS A CA 1
ATOM 852 C C . HIS A 1 105 ? -1.162 -6.759 5.988 1.00 85.38 105 HIS A C 1
ATOM 854 O O . HIS A 1 105 ? -0.270 -6.490 5.182 1.00 85.38 105 HIS A O 1
ATOM 860 N N . TYR A 1 106 ? -0.926 -7.064 7.271 1.00 82.75 106 TYR A N 1
ATOM 861 C CA . TYR A 1 106 ? 0.398 -7.096 7.900 1.00 82.75 106 TYR A CA 1
ATOM 862 C C . TYR A 1 106 ? 1.188 -5.792 7.703 1.00 82.75 106 TYR A C 1
ATOM 864 O O . TYR A 1 106 ? 2.396 -5.811 7.456 1.00 82.75 106 TYR A O 1
ATOM 872 N N . ILE A 1 107 ? 0.476 -4.662 7.771 1.00 81.19 107 ILE A N 1
ATOM 873 C CA . ILE A 1 107 ? 1.011 -3.299 7.643 1.00 81.19 107 ILE A CA 1
ATOM 874 C C . ILE A 1 107 ? 1.296 -2.702 9.019 1.00 81.19 107 ILE A C 1
ATOM 876 O O . ILE A 1 107 ? 0.396 -2.760 9.888 1.00 81.19 107 ILE A O 1
#

pLDDT: mean 86.21, std 5.57, range [67.31, 93.81]

Organism: NCBI:txid1314788

Secondary structure (DSSP, 8-state):
--TTT-----SHHHHHHHHHHHHHS--S--S-EEETTEEEE-EE-HHHHHTT---EE--HHHHHHHHHHHHHHHBTTB-B----TTS----B-HHHHHHHHHHHS--

Radius of gyration: 14.33 Å; chains: 1; bounding box: 34×24×39 Å

Foldseek 3Di:
DDLVPPDDDDDPVSVLVVLLVCLVVPDLAQDFDDDPNHTPAFHFQNVCSLVSHGDTHRDRVVNVVVNVVVLVVCVPVDFDARSDPPDDGDRDDSVRVVVCCCPRHVD

Sequence (107 aa):
YCFECGTWTMSELEWSMHGLFHAKNPSIMYGPITINGLLVQAGRCPYCMRDGLYRQMEKQSHYLEHVERHIVKEVGIKSLSCPHPSCEIHDYTTEELRRHFSSVHYI